Protein AF-A0A481YJP9-F1 (afdb_monomer)

Structure (mmCIF, N/CA/C/O backbone):
data_AF-A0A481YJP9-F1
#
_entry.id   AF-A0A481YJP9-F1
#
loop_
_atom_site.group_PDB
_atom_site.id
_atom_site.type_symbol
_atom_site.label_atom_id
_atom_site.label_alt_id
_atom_site.label_comp_id
_atom_site.label_asym_id
_atom_site.label_entity_id
_atom_site.label_seq_id
_atom_site.pdbx_PDB_ins_code
_atom_site.Cartn_x
_atom_site.Cartn_y
_atom_site.Cartn_z
_atom_site.occupancy
_atom_site.B_iso_or_equiv
_atom_site.auth_seq_id
_atom_site.auth_comp_id
_atom_site.auth_asym_id
_atom_site.auth_atom_id
_atom_site.pdbx_PDB_model_num
ATOM 1 N N . MET A 1 1 ? 17.590 12.820 -16.029 1.00 52.19 1 MET A N 1
ATOM 2 C CA . MET A 1 1 ? 17.539 11.505 -15.359 1.00 52.19 1 MET A CA 1
ATOM 3 C C . MET A 1 1 ? 16.254 10.839 -15.803 1.00 52.19 1 MET A C 1
ATOM 5 O O . MET A 1 1 ? 15.197 11.384 -15.517 1.00 52.19 1 MET A O 1
ATOM 9 N N . ILE A 1 2 ? 16.326 9.760 -16.583 1.00 54.47 2 ILE A N 1
ATOM 10 C CA . ILE A 1 2 ? 15.128 8.971 -16.889 1.00 54.47 2 ILE A CA 1
ATOM 11 C C . ILE A 1 2 ? 14.782 8.252 -15.586 1.00 54.47 2 ILE A C 1
ATOM 13 O O . ILE A 1 2 ? 15.521 7.374 -15.153 1.00 54.47 2 ILE A O 1
ATOM 17 N N . LEU A 1 3 ? 13.739 8.723 -14.906 1.00 67.69 3 LEU A N 1
ATOM 18 C CA . LEU A 1 3 ? 13.14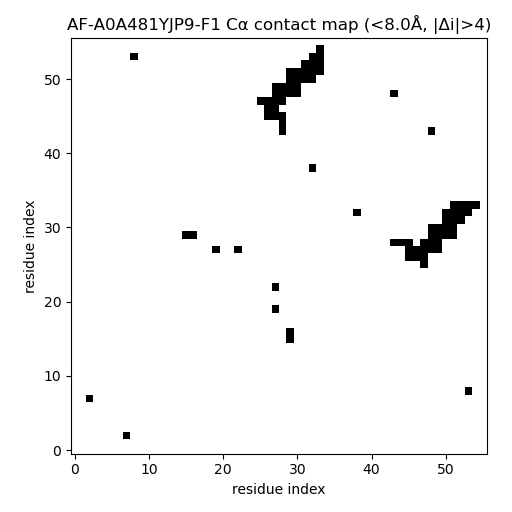8 8.015 -13.781 1.00 67.69 3 LEU A CA 1
ATOM 19 C C . LEU A 1 3 ? 12.403 6.828 -14.377 1.00 67.69 3 LEU A C 1
ATOM 21 O O . LEU A 1 3 ? 11.397 7.010 -15.060 1.00 67.69 3 LEU A O 1
ATOM 25 N N . ASP A 1 4 ? 12.933 5.628 -14.177 1.00 82.44 4 ASP A N 1
ATOM 26 C CA . ASP A 1 4 ? 12.210 4.426 -14.550 1.00 82.44 4 ASP A CA 1
ATOM 27 C C . ASP A 1 4 ? 10.941 4.301 -13.693 1.00 82.44 4 ASP A C 1
ATOM 29 O O . ASP A 1 4 ? 10.830 4.863 -12.593 1.00 82.44 4 ASP A O 1
ATOM 33 N N . ILE A 1 5 ? 9.965 3.563 -14.217 1.00 80.75 5 ILE A N 1
ATOM 34 C CA . ILE A 1 5 ? 8.653 3.451 -13.589 1.00 80.75 5 ILE A CA 1
ATOM 35 C C . ILE A 1 5 ? 8.742 2.877 -12.170 1.00 80.75 5 ILE A C 1
ATOM 37 O O . ILE A 1 5 ? 8.001 3.324 -11.299 1.00 80.75 5 ILE A O 1
ATOM 41 N N . TYR A 1 6 ? 9.702 1.991 -11.876 1.00 80.75 6 TYR A N 1
ATOM 42 C CA . TYR A 1 6 ? 9.886 1.459 -10.523 1.00 80.75 6 TYR A CA 1
ATOM 43 C C . TYR A 1 6 ? 10.370 2.527 -9.550 1.00 80.75 6 TYR A C 1
ATOM 45 O O . TYR A 1 6 ? 9.916 2.579 -8.404 1.00 80.75 6 TYR A O 1
ATOM 53 N N . THR A 1 7 ? 11.274 3.400 -9.988 1.00 83.94 7 THR A N 1
ATOM 54 C CA . THR A 1 7 ? 11.730 4.518 -9.162 1.00 83.94 7 THR A CA 1
ATOM 55 C C . THR A 1 7 ? 10.579 5.480 -8.864 1.00 83.94 7 THR A C 1
ATOM 57 O O . THR A 1 7 ? 10.408 5.904 -7.720 1.00 83.94 7 THR A O 1
ATOM 60 N N . LEU A 1 8 ? 9.721 5.753 -9.848 1.00 83.38 8 LEU A N 1
ATOM 61 C CA . LEU A 1 8 ? 8.554 6.620 -9.679 1.00 83.38 8 LEU A CA 1
ATOM 62 C C . LEU A 1 8 ? 7.517 6.011 -8.713 1.00 83.38 8 LEU A C 1
ATOM 64 O O . LEU A 1 8 ? 7.034 6.694 -7.808 1.00 83.38 8 LEU A O 1
ATOM 68 N N . GLN A 1 9 ? 7.260 4.703 -8.818 1.00 83.44 9 GLN A N 1
ATOM 69 C CA . GLN A 1 9 ? 6.410 3.955 -7.884 1.00 83.44 9 GLN A CA 1
ATOM 70 C C . GLN A 1 9 ? 6.931 4.022 -6.440 1.00 83.44 9 GLN A C 1
ATOM 72 O O . GLN A 1 9 ? 6.162 4.283 -5.513 1.00 83.44 9 GLN A O 1
ATOM 77 N N . LYS A 1 10 ? 8.244 3.840 -6.237 1.00 84.44 10 LYS A N 1
ATOM 78 C CA . LYS A 1 10 ? 8.875 3.939 -4.909 1.00 84.44 10 LYS A CA 1
ATOM 79 C C . LYS A 1 10 ? 8.710 5.326 -4.294 1.00 84.44 10 LYS A C 1
ATOM 81 O O . LYS A 1 10 ? 8.395 5.426 -3.108 1.00 84.44 10 LYS A O 1
ATOM 86 N N . TYR A 1 11 ? 8.883 6.385 -5.085 1.00 88.50 11 TYR A N 1
ATOM 87 C CA . TYR A 1 11 ? 8.671 7.750 -4.604 1.00 88.50 11 TYR A CA 1
ATOM 88 C C . TYR A 1 11 ? 7.224 7.986 -4.171 1.00 88.50 11 TYR A C 1
ATOM 90 O O . TYR A 1 11 ? 7.004 8.513 -3.082 1.00 88.50 11 TYR A O 1
ATOM 98 N N . ILE A 1 12 ? 6.244 7.544 -4.966 1.00 85.94 12 ILE A N 1
ATOM 99 C CA . ILE A 1 12 ? 4.818 7.678 -4.630 1.00 85.94 12 ILE A CA 1
ATOM 100 C C . ILE A 1 12 ? 4.494 6.953 -3.319 1.00 85.94 12 ILE A C 1
ATOM 102 O O . ILE A 1 12 ? 3.884 7.542 -2.427 1.00 85.94 12 ILE A O 1
ATOM 106 N N . ILE A 1 13 ? 4.950 5.706 -3.160 1.00 86.19 13 ILE A N 1
ATOM 107 C CA . ILE A 1 13 ? 4.739 4.938 -1.924 1.00 86.19 13 ILE A CA 1
ATOM 108 C C . ILE A 1 13 ? 5.350 5.673 -0.722 1.00 86.19 13 ILE A C 1
ATOM 110 O O . ILE A 1 13 ? 4.695 5.808 0.310 1.00 86.19 13 ILE A O 1
ATOM 114 N N . SER A 1 14 ? 6.572 6.196 -0.862 1.00 88.44 14 SER A N 1
ATOM 115 C CA . SER A 1 14 ? 7.250 6.932 0.210 1.00 88.44 14 SER A CA 1
ATOM 116 C C . SER A 1 14 ? 6.517 8.220 0.599 1.00 88.44 14 SER A C 1
ATOM 118 O O . SER A 1 14 ? 6.398 8.522 1.785 1.00 88.44 14 SER A O 1
ATOM 120 N N . ILE A 1 15 ? 5.984 8.967 -0.372 1.00 90.12 15 ILE A N 1
ATOM 121 C CA . ILE A 1 15 ? 5.189 10.175 -0.107 1.00 90.12 15 ILE A CA 1
ATOM 122 C C . ILE A 1 15 ? 3.935 9.824 0.693 1.00 90.12 15 ILE A C 1
ATOM 124 O O . ILE A 1 15 ? 3.617 10.500 1.668 1.00 90.12 15 ILE A O 1
ATOM 128 N N . LEU A 1 16 ? 3.246 8.747 0.322 1.00 87.06 16 LEU A N 1
ATOM 129 C CA . LEU A 1 16 ? 2.018 8.332 0.995 1.00 87.06 16 LEU A CA 1
ATOM 130 C C . LEU A 1 16 ? 2.291 7.829 2.415 1.00 87.06 16 LEU A C 1
ATOM 132 O O . LEU A 1 16 ? 1.541 8.153 3.331 1.00 87.06 16 LEU A O 1
ATOM 136 N N . GLN A 1 17 ? 3.397 7.111 2.627 1.00 85.12 17 GLN A N 1
ATOM 137 C CA . GLN A 1 17 ? 3.841 6.725 3.970 1.00 85.12 17 GLN A CA 1
ATOM 138 C C . GLN A 1 17 ? 4.100 7.948 4.856 1.00 85.12 17 GLN A C 1
ATOM 140 O O . GLN A 1 17 ? 3.609 7.995 5.979 1.00 85.12 17 GLN A O 1
ATOM 145 N N . LYS A 1 18 ? 4.778 8.974 4.332 1.00 89.81 18 LYS A N 1
ATOM 146 C CA . LYS A 1 18 ? 4.985 10.240 5.055 1.00 89.81 18 LYS A CA 1
ATOM 147 C C . LYS A 1 18 ? 3.676 10.979 5.313 1.00 89.81 18 LYS A C 1
ATOM 149 O O . LYS A 1 18 ? 3.486 11.538 6.384 1.00 89.81 18 LYS A O 1
ATOM 154 N N . PHE A 1 19 ? 2.749 10.963 4.357 1.00 86.50 19 PHE A N 1
ATOM 155 C CA . PHE A 1 19 ? 1.423 11.548 4.550 1.00 86.50 19 PHE A CA 1
ATOM 156 C C . PHE A 1 19 ? 0.675 10.881 5.710 1.00 86.50 19 PHE A C 1
ATOM 158 O O . PHE A 1 19 ? 0.082 11.582 6.523 1.00 86.50 19 PHE A O 1
ATOM 165 N N . LYS A 1 20 ? 0.759 9.551 5.841 1.00 84.62 20 LYS A N 1
ATOM 166 C CA . LYS A 1 20 ? 0.172 8.819 6.971 1.00 84.62 20 LYS A CA 1
ATOM 167 C C . LYS A 1 20 ? 0.726 9.281 8.325 1.00 84.62 20 LYS A C 1
ATOM 169 O O . LYS A 1 20 ? -0.037 9.361 9.279 1.00 84.62 20 LYS A O 1
ATOM 174 N N . GLU A 1 21 ? 2.019 9.585 8.418 1.00 85.38 21 GLU A N 1
ATOM 175 C CA . GLU A 1 21 ? 2.623 10.101 9.658 1.00 85.38 21 GLU A CA 1
ATOM 176 C C . GLU A 1 21 ? 2.073 11.485 10.035 1.00 85.38 21 GLU A C 1
ATOM 178 O O . GLU A 1 21 ? 1.903 11.790 11.213 1.00 85.38 21 GLU A O 1
ATOM 183 N N . VAL A 1 22 ? 1.754 12.315 9.038 1.00 86.88 22 VAL A N 1
ATOM 184 C CA . VAL A 1 22 ? 1.206 13.663 9.248 1.00 86.88 22 VAL A CA 1
ATOM 185 C C . VAL A 1 22 ? -0.293 13.617 9.552 1.00 86.88 22 VAL A C 1
ATOM 187 O O . VAL A 1 22 ? -0.760 14.322 10.445 1.00 86.88 22 VAL A O 1
ATOM 190 N N . ALA A 1 23 ? -1.048 12.759 8.866 1.00 83.62 23 ALA A N 1
ATOM 191 C CA . ALA A 1 23 ? -2.495 12.597 9.010 1.00 83.62 23 ALA A CA 1
ATOM 192 C C . ALA A 1 23 ? -2.886 11.667 10.179 1.00 83.62 23 ALA A C 1
ATOM 194 O O . ALA A 1 23 ? -3.775 10.834 10.041 1.00 83.62 23 ALA A O 1
ATOM 195 N N . HIS A 1 24 ? -2.227 11.814 11.330 1.00 78.56 24 HIS A N 1
ATOM 196 C CA . HIS A 1 24 ? -2.373 10.961 12.518 1.00 78.56 24 HIS A CA 1
ATOM 197 C C . HIS A 1 24 ? -3.789 10.928 13.123 1.00 78.56 24 HIS A C 1
ATOM 199 O O . HIS A 1 24 ? -4.136 9.965 13.803 1.00 78.56 24 HIS A O 1
ATOM 205 N N . GLU A 1 25 ? -4.619 11.942 12.859 1.00 80.38 25 GLU A N 1
ATOM 206 C CA . GLU A 1 25 ? -6.043 11.957 13.234 1.00 80.38 25 GLU A CA 1
ATOM 207 C C . GLU A 1 25 ? -6.867 10.895 12.488 1.00 80.38 25 GLU A C 1
ATOM 209 O O . GLU A 1 25 ? -7.944 10.500 12.937 1.00 80.38 25 GLU A O 1
ATOM 214 N N . PHE A 1 26 ? -6.353 10.403 11.359 1.00 75.12 26 PHE A N 1
ATOM 215 C CA . PHE A 1 26 ? -6.980 9.376 10.549 1.00 75.12 26 PHE A CA 1
ATOM 216 C C . PHE A 1 26 ? -6.130 8.116 10.578 1.00 75.12 26 PHE A C 1
ATOM 218 O O . PHE A 1 26 ? -4.975 8.092 10.150 1.00 75.12 26 PHE A O 1
ATOM 225 N N . ASP A 1 27 ? -6.729 7.020 11.026 1.00 75.94 27 ASP A N 1
ATOM 226 C CA . ASP A 1 27 ? -6.029 5.749 11.038 1.00 75.94 27 ASP A CA 1
ATOM 227 C C . ASP A 1 27 ? -5.999 5.119 9.632 1.00 75.94 27 ASP A C 1
ATOM 229 O O . ASP A 1 27 ? -6.894 4.367 9.242 1.00 75.94 27 ASP A O 1
ATOM 233 N N . ILE A 1 28 ? -5.000 5.511 8.834 1.00 78.69 28 ILE A N 1
ATOM 234 C CA . ILE A 1 28 ? -4.905 5.195 7.402 1.00 78.69 28 ILE A CA 1
ATOM 235 C C . ILE A 1 28 ? -4.052 3.942 7.161 1.00 78.69 28 ILE A C 1
ATOM 237 O O . ILE A 1 28 ? -2.909 3.814 7.622 1.00 78.69 28 ILE A O 1
ATOM 241 N N . GLN A 1 29 ? -4.577 3.021 6.356 1.00 79.31 29 GLN A N 1
ATOM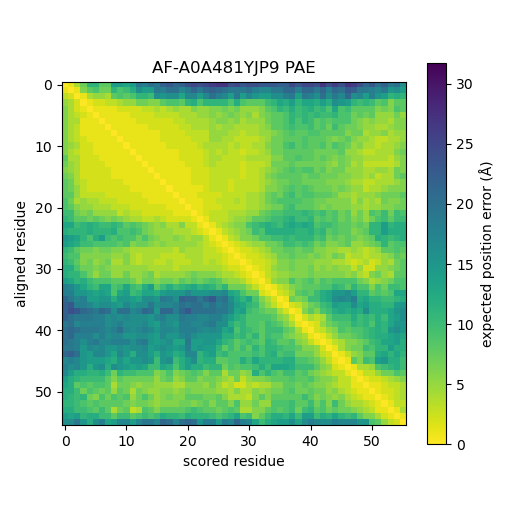 242 C CA . GLN A 1 29 ? -3.837 1.887 5.808 1.00 79.31 29 GLN A CA 1
ATOM 243 C C . GLN A 1 29 ? -3.482 2.147 4.339 1.00 79.31 29 GLN A C 1
ATOM 245 O O . GLN A 1 29 ? -4.338 2.510 3.538 1.00 79.31 29 GLN A O 1
ATOM 250 N N . ILE A 1 30 ? -2.211 1.956 3.975 1.00 77.50 30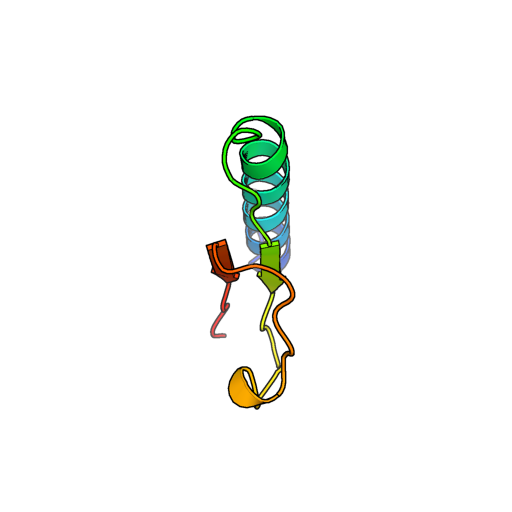 ILE A N 1
ATOM 251 C CA . ILE A 1 30 ? -1.738 2.085 2.590 1.00 77.50 30 ILE A CA 1
ATOM 252 C C . ILE A 1 30 ? -1.499 0.684 2.050 1.00 77.5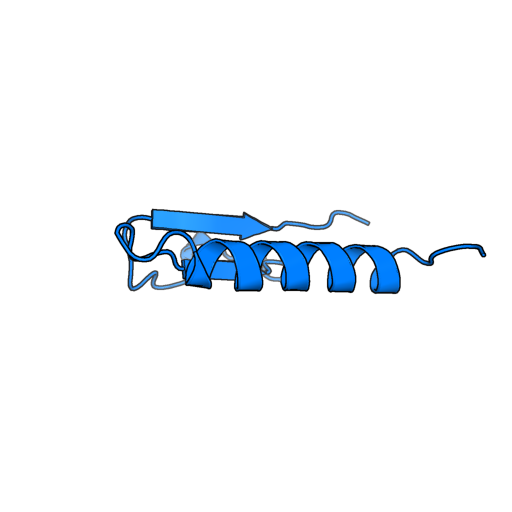0 30 ILE A C 1
ATOM 254 O O . ILE A 1 30 ? -0.755 -0.088 2.657 1.00 77.50 30 ILE A O 1
ATOM 258 N N . ILE A 1 31 ? -2.117 0.362 0.915 1.00 75.94 31 ILE A N 1
ATOM 259 C CA . ILE A 1 31 ? -2.026 -0.962 0.296 1.00 75.94 31 ILE A CA 1
ATOM 260 C C . ILE A 1 31 ? -1.540 -0.795 -1.141 1.00 75.94 31 ILE A C 1
ATOM 262 O O . ILE A 1 31 ? -2.185 -0.137 -1.959 1.00 75.94 31 ILE A O 1
ATOM 266 N N . ASN A 1 32 ? -0.401 -1.414 -1.451 1.00 72.62 32 ASN A N 1
ATOM 267 C CA . ASN A 1 32 ? 0.060 -1.569 -2.825 1.00 72.62 32 ASN A CA 1
ATOM 268 C C . ASN A 1 32 ? -0.511 -2.872 -3.389 1.00 72.62 32 ASN A C 1
ATOM 270 O O . ASN A 1 32 ? -0.247 -3.949 -2.862 1.00 72.62 32 ASN A O 1
ATOM 274 N N . THR A 1 33 ? -1.299 -2.761 -4.451 1.00 70.31 33 THR A N 1
ATOM 275 C CA . THR A 1 33 ? -2.058 -3.883 -5.025 1.00 70.31 33 THR A CA 1
ATOM 276 C C . THR A 1 33 ? -1.437 -4.437 -6.301 1.00 70.31 33 THR A C 1
ATOM 278 O O . THR A 1 33 ? -2.050 -5.268 -6.972 1.00 70.31 33 THR A O 1
ATOM 281 N N . TYR A 1 34 ? -0.214 -4.007 -6.633 1.00 61.38 34 TYR A N 1
ATOM 282 C CA . TYR A 1 34 ? 0.531 -4.512 -7.781 1.00 61.38 34 TYR A CA 1
ATOM 283 C C . TYR A 1 34 ? 0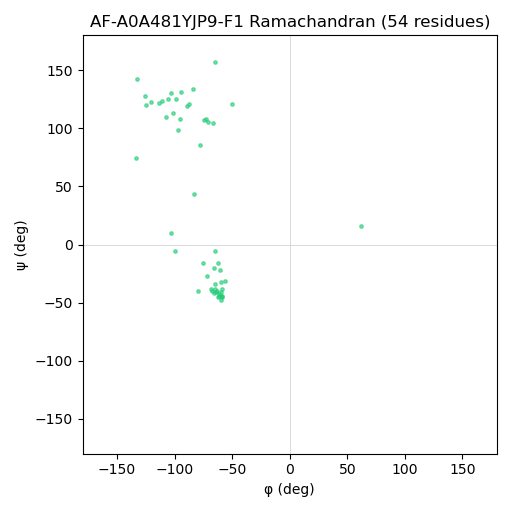.561 -6.053 -7.777 1.00 61.38 34 TYR A C 1
ATOM 285 O O . TYR A 1 34 ? 1.012 -6.671 -6.813 1.00 61.38 34 TYR A O 1
ATOM 293 N N . ASN A 1 35 ? 0.036 -6.664 -8.845 1.00 54.03 35 ASN A N 1
ATOM 294 C CA . ASN A 1 35 ? -0.135 -8.114 -9.022 1.00 54.03 35 ASN A CA 1
ATOM 295 C C . ASN A 1 35 ? -1.047 -8.860 -8.027 1.00 54.03 35 ASN A C 1
ATOM 297 O O . ASN A 1 35 ? -1.016 -10.089 -8.005 1.00 54.03 35 ASN A O 1
ATOM 301 N N . HIS A 1 36 ? -1.903 -8.187 -7.251 1.00 57.06 36 HIS A N 1
ATOM 302 C CA . HIS A 1 36 ? -2.892 -8.879 -6.418 1.00 57.06 36 HIS A CA 1
ATOM 303 C C . HIS A 1 36 ? -4.265 -8.948 -7.123 1.00 57.06 36 HIS A C 1
ATOM 305 O O . HIS A 1 36 ? -5.040 -7.996 -7.037 1.00 57.06 36 HIS A O 1
ATOM 311 N N . PRO A 1 37 ? -4.631 -10.072 -7.783 1.00 56.47 37 PRO A N 1
ATOM 312 C CA . PRO A 1 37 ? -5.923 -10.225 -8.473 1.00 56.47 37 PRO A CA 1
ATOM 313 C C . PRO A 1 37 ? -7.146 -10.201 -7.540 1.00 56.47 37 PRO A C 1
ATOM 315 O O . PRO A 1 37 ? -8.280 -10.213 -8.008 1.00 56.47 37 PRO A O 1
ATOM 318 N N . TYR A 1 38 ? -6.940 -10.157 -6.221 1.00 56.72 38 TYR A N 1
ATOM 319 C CA . TYR A 1 38 ? -8.007 -10.213 -5.230 1.00 56.72 38 TYR A CA 1
ATOM 320 C C . TYR A 1 38 ? -7.828 -9.142 -4.152 1.00 56.72 38 TYR A C 1
ATOM 322 O O . TYR A 1 38 ? -7.489 -9.456 -3.012 1.00 56.72 38 TYR A O 1
ATOM 330 N N . ILE A 1 39 ? -8.115 -7.878 -4.484 1.00 58.62 39 ILE A N 1
ATOM 331 C CA . ILE A 1 39 ? -8.375 -6.850 -3.456 1.00 58.62 39 ILE A CA 1
ATOM 332 C C . ILE A 1 39 ? -9.528 -7.293 -2.542 1.00 58.62 39 ILE A C 1
ATOM 334 O O . ILE A 1 39 ? -9.495 -7.045 -1.345 1.00 58.62 39 ILE A O 1
ATOM 338 N N . SER A 1 40 ? -10.489 -8.057 -3.070 1.00 56.88 40 SER A N 1
ATOM 339 C CA . SER A 1 40 ? -11.592 -8.646 -2.301 1.00 56.88 40 SER A CA 1
ATOM 340 C C . SER A 1 40 ? -11.168 -9.644 -1.214 1.00 56.88 40 SER A C 1
ATOM 342 O O . SER A 1 40 ? -11.979 -9.956 -0.348 1.00 56.88 40 SER A O 1
ATOM 344 N N . LYS A 1 41 ? -9.928 -10.158 -1.246 1.00 60.09 41 LYS A N 1
ATOM 345 C CA . LYS A 1 41 ? -9.372 -11.060 -0.218 1.00 60.09 41 LYS A CA 1
ATOM 346 C C . LYS A 1 41 ? -8.470 -10.350 0.794 1.00 60.09 41 LYS A C 1
ATOM 348 O O . LYS A 1 41 ? -8.016 -10.992 1.736 1.00 60.09 41 LYS A O 1
ATOM 353 N N . LEU A 1 42 ? -8.176 -9.065 0.599 1.00 64.69 42 LEU A N 1
ATOM 354 C CA . LEU A 1 42 ? -7.451 -8.281 1.593 1.00 64.69 42 LEU A CA 1
ATOM 355 C C . LEU A 1 42 ? -8.410 -7.969 2.739 1.00 64.69 42 LEU A C 1
ATOM 357 O O . LEU A 1 42 ? -9.317 -7.153 2.599 1.00 64.69 42 LEU A O 1
ATOM 361 N N . THR A 1 43 ? -8.209 -8.633 3.875 1.00 60.47 43 THR A N 1
ATOM 362 C CA . THR A 1 43 ? -8.840 -8.235 5.131 1.00 60.47 43 THR A CA 1
ATOM 363 C C . THR A 1 43 ? -8.241 -6.897 5.522 1.00 60.47 43 THR A C 1
ATOM 365 O O . THR A 1 43 ? -7.077 -6.821 5.915 1.00 60.47 43 THR A O 1
ATOM 368 N N . VAL A 1 44 ? -9.002 -5.827 5.327 1.00 64.81 44 VAL A N 1
ATOM 369 C CA . VAL A 1 44 ? -8.532 -4.488 5.655 1.00 64.81 44 VAL A CA 1
ATOM 370 C C . VAL A 1 44 ? -8.859 -4.218 7.109 1.00 64.81 44 VAL A C 1
ATOM 372 O O . VAL A 1 44 ? -10.013 -4.303 7.517 1.00 64.81 44 VAL A O 1
ATOM 375 N N . GLU A 1 45 ? -7.832 -3.942 7.905 1.00 65.25 45 GLU A N 1
ATOM 376 C CA . GLU A 1 45 ? -7.985 -3.738 9.348 1.00 65.25 45 GLU A CA 1
ATOM 377 C C . GLU A 1 45 ? -8.595 -2.366 9.661 1.00 65.25 45 GLU A C 1
ATOM 379 O O . GLU A 1 45 ? -9.041 -2.127 10.782 1.00 65.25 45 GLU A O 1
ATOM 384 N N . LYS A 1 46 ? -8.602 -1.451 8.678 1.00 66.19 46 LYS A N 1
ATOM 385 C CA . LYS A 1 46 ? -8.948 -0.037 8.853 1.00 66.19 46 LYS A CA 1
ATOM 386 C C . LYS A 1 46 ? -9.933 0.437 7.793 1.00 66.19 46 LYS A C 1
ATOM 388 O O . LYS A 1 46 ? -9.821 0.072 6.626 1.00 66.19 46 LYS A O 1
ATOM 393 N N . CYS A 1 47 ? -10.866 1.300 8.195 1.00 66.12 47 CYS A N 1
ATOM 394 C CA . CYS A 1 47 ? -11.880 1.863 7.296 1.00 66.12 47 CYS A CA 1
ATOM 395 C C . CYS A 1 47 ? -11.302 2.886 6.303 1.00 66.12 47 CYS A C 1
ATOM 397 O O . CYS A 1 47 ? -11.846 3.053 5.214 1.00 66.12 47 CYS A O 1
ATOM 399 N N . ASN A 1 48 ? -10.200 3.557 6.659 1.00 68.00 48 ASN A N 1
ATOM 400 C CA . ASN A 1 48 ? -9.538 4.535 5.797 1.00 68.00 48 ASN A CA 1
ATOM 401 C C . ASN A 1 48 ? -8.392 3.861 5.039 1.00 68.00 48 ASN A C 1
ATOM 403 O O . ASN A 1 48 ? -7.353 3.532 5.618 1.00 68.00 48 ASN A O 1
ATOM 407 N N . ILE A 1 49 ? -8.584 3.654 3.738 1.00 71.62 49 ILE A N 1
ATOM 408 C CA . ILE A 1 49 ? -7.670 2.871 2.906 1.00 71.62 49 ILE A CA 1
ATOM 409 C C . ILE A 1 49 ? -7.245 3.711 1.716 1.00 71.62 49 ILE A C 1
ATOM 411 O O . ILE A 1 49 ? -8.082 4.205 0.963 1.00 71.62 49 ILE A O 1
ATOM 415 N N . LEU A 1 50 ? -5.937 3.818 1.514 1.00 74.44 50 LEU A N 1
ATOM 416 C CA . LEU A 1 50 ? -5.373 4.398 0.310 1.00 74.44 50 LEU A CA 1
ATOM 417 C C . LEU A 1 50 ? -4.780 3.277 -0.544 1.00 74.44 50 LEU A C 1
ATOM 419 O O . LEU A 1 50 ? -3.792 2.635 -0.175 1.00 74.44 50 LEU A O 1
ATOM 423 N N . VAL A 1 51 ? -5.437 3.013 -1.671 1.00 71.88 51 VAL A N 1
ATOM 424 C CA . VAL A 1 51 ? -5.089 1.926 -2.587 1.00 71.88 51 VAL A CA 1
ATOM 425 C C . VAL A 1 51 ? -4.275 2.483 -3.740 1.00 71.88 51 VAL A C 1
ATOM 427 O O . VAL A 1 51 ? -4.716 3.394 -4.438 1.00 71.88 51 VAL A O 1
ATOM 430 N N . ILE A 1 52 ? -3.098 1.902 -3.962 1.00 73.62 52 ILE A N 1
ATOM 431 C CA . ILE A 1 52 ? -2.265 2.216 -5.118 1.00 73.62 52 ILE A CA 1
ATOM 432 C C . ILE A 1 52 ? -2.257 0.996 -6.030 1.00 73.62 52 ILE A C 1
ATOM 434 O O . ILE A 1 52 ? -1.905 -0.114 -5.612 1.00 73.62 52 ILE A O 1
ATOM 438 N N . LYS A 1 53 ? -2.653 1.209 -7.282 1.00 74.06 53 LYS A N 1
ATOM 439 C CA . LYS A 1 53 ? -2.556 0.229 -8.358 1.00 74.06 53 LYS A CA 1
ATOM 440 C C . LYS A 1 53 ? -1.689 0.838 -9.448 1.00 74.06 53 LYS A C 1
ATOM 442 O O . LYS A 1 53 ? -1.998 1.918 -9.943 1.00 74.06 53 LYS A O 1
ATOM 447 N N . PHE A 1 54 ? -0.609 0.154 -9.796 1.00 73.00 54 PHE A N 1
ATOM 448 C CA . PHE A 1 54 ? 0.171 0.494 -10.976 1.00 73.00 54 PHE A CA 1
ATOM 449 C C . PHE A 1 54 ? -0.206 -0.496 -12.072 1.00 73.00 54 PHE A C 1
ATOM 451 O O . PHE A 1 54 ? 0.029 -1.693 -11.924 1.00 73.00 54 PHE A O 1
ATOM 458 N N . ASP A 1 55 ? -0.850 0.003 -13.121 1.00 68.75 55 ASP A N 1
ATOM 459 C CA . ASP A 1 55 ? -1.041 -0.747 -14.356 1.00 68.75 55 ASP A CA 1
ATOM 460 C C . ASP A 1 55 ? 0.229 -0.579 -15.203 1.00 68.75 55 ASP A C 1
ATOM 462 O O . ASP A 1 55 ? 0.780 0.523 -15.265 1.00 68.75 55 ASP A O 1
ATOM 466 N N . ASN A 1 56 ? 0.734 -1.684 -15.761 1.00 56.41 56 ASN A N 1
ATOM 467 C CA . 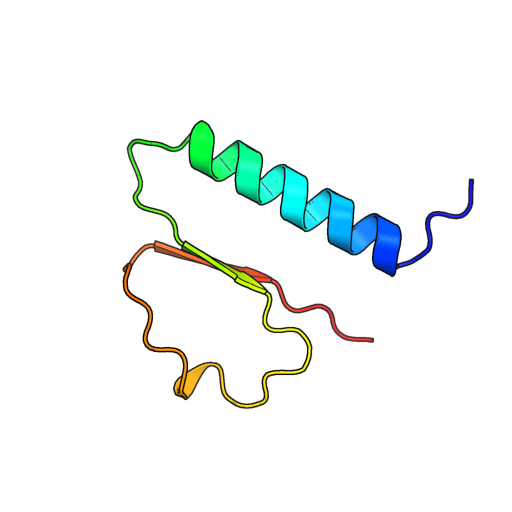ASN A 1 56 ? 1.834 -1.645 -16.731 1.00 56.41 56 ASN A CA 1
ATOM 468 C C . ASN A 1 56 ? 1.369 -1.028 -18.048 1.00 56.41 56 ASN A C 1
ATOM 470 O O . ASN A 1 56 ? 0.263 -1.406 -18.499 1.00 56.41 56 ASN A O 1
#

Radius of gyration: 12.85 Å; Cα contacts (8 Å, |Δi|>4): 42; chains: 1; bounding box: 29×25×30 Å

pLDDT: mean 73.69, std 11.08, range [52.19, 90.12]

Nearest PDB structures (foldseek):
  6hlr-assembly1_E  TM=3.300E-01  e=1.955E+00  Saccharo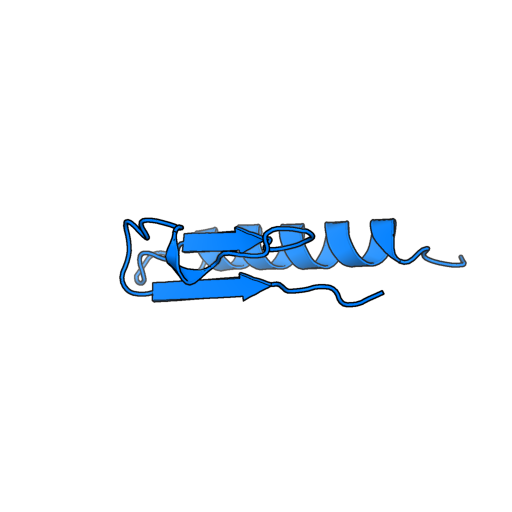myces cerevisiae S288C

InterPro domains:
  IPR008483 Protein of unknown function DUF764, Borrelia species [PF05561] (1-55)

Organism: NCBI:txid47466

Foldseek 3Di:
DPCPPVNVVVVVVVVVVVVCVVVVVAPEDEDECEPPPPPVPPPDPHPHYDYDYDDD

Solvent-accessible surface area (backbone atoms only — not comparable to full-atom values): 3690 Å² total; per-residue (Å²): 128,89,75,50,70,68,58,52,51,53,50,54,53,52,52,52,55,51,47,46,69,72,43,64,93,48,72,63,43,79,45,79,43,64,93,53,98,50,68,89,70,57,83,71,94,46,95,42,68,48,79,45,74,70,83,131

Mean predicted aligned error: 8.0 Å

Secondary structure (DSSP, 8-state):
----H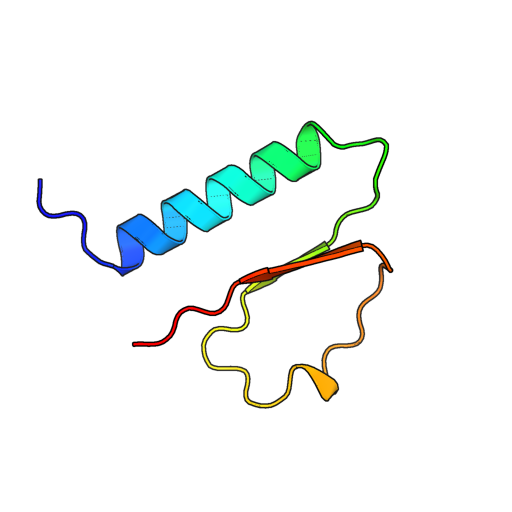HHHHHHHHHHHHHHHHH-TTS-EEEEE-TT-S-GGG---S-SEEEEE----

Sequence (56 aa):
MILDIYTLQKYIISILQKF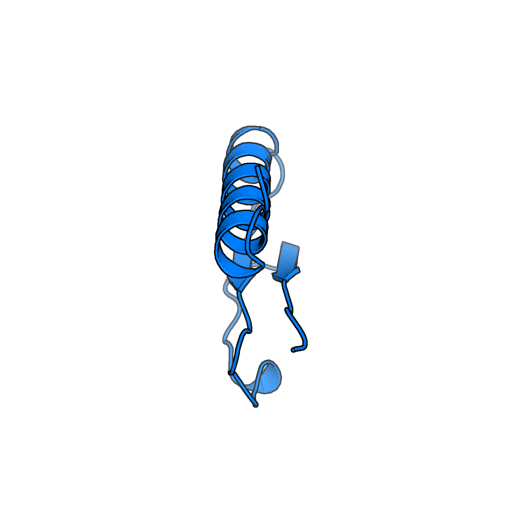KEVAHEFDIQIINTYNHPYISKLTVEKCNILVIKFDN